Protein AF-A0A2V9WI99-F1 (afdb_monomer_lite)

Radius of gyration: 23.26 Å; chains: 1; bounding box: 60×34×58 Å

Foldseek 3Di:
DQQVQAVVQVVVCVVDVQQEDPLVVVLQVLLVVQFWSHWHDPDPHNDDDIGTDGPPVSVVSNVVSCVVVVHDDDDDDDDPDDDDDPDDDCVVPVDPPPDDDDDDDDDDDDDDDDDD

pLDDT: mean 77.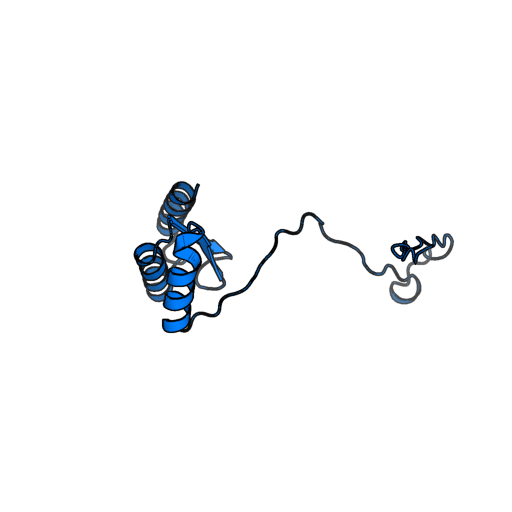27, std 16.56, range [36.66, 96.81]

Secondary structure (DSSP, 8-state):
-HHHHHHHHHHHHHH-TTS--HHHHHHHHHHHHTTEEEEEEESSSSSSEEEEEE-GGGHHHHHHHHHHTTPPP------------S---HHHH--TT--S----------------

Sequence (116 aa):
FGELLDQAWQAKRRVSNKISNAHIDDLYSLAMRNGALGGKITGAGGGGFLLLYCEQQHQAAVRDAMQAAGIREMTFGFDMQGAQVVVNDPFIDSDENAGKVWIFTPVMSAAMRVKS

Structure (mmCIF, N/CA/C/O backbone):
data_AF-A0A2V9WI99-F1
#
_entry.id   AF-A0A2V9WI99-F1
#
loop_
_atom_site.group_PDB
_atom_site.id
_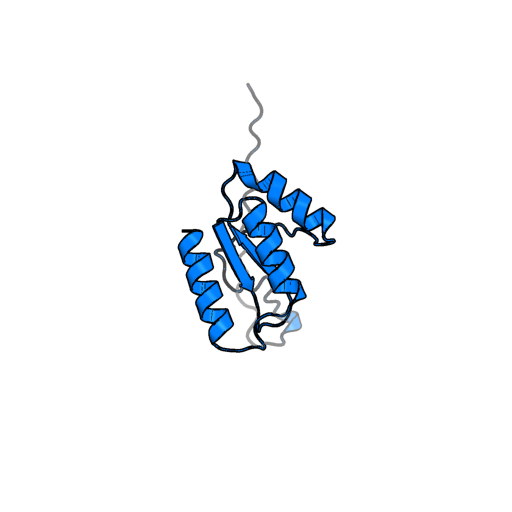atom_site.type_symbol
_atom_site.label_atom_id
_atom_site.label_alt_id
_atom_site.label_comp_id
_atom_site.label_asym_id
_atom_site.label_entity_id
_atom_site.label_seq_id
_atom_site.pdbx_PDB_ins_code
_atom_site.Cartn_x
_atom_site.Cartn_y
_atom_site.Cartn_z
_atom_site.occupancy
_atom_site.B_iso_or_equiv
_atom_site.auth_seq_id
_atom_site.auth_comp_id
_atom_site.auth_asym_id
_atom_site.auth_atom_id
_atom_site.pdbx_PDB_model_num
ATOM 1 N N . PHE A 1 1 ? 1.620 15.041 3.284 1.00 71.81 1 PHE A N 1
ATOM 2 C CA . PHE A 1 1 ? 2.377 14.013 2.527 1.00 71.81 1 PHE A CA 1
ATOM 3 C C . PHE A 1 1 ? 1.476 12.861 2.085 1.00 71.81 1 PHE A C 1
ATOM 5 O O . PHE A 1 1 ? 1.481 12.554 0.902 1.00 71.81 1 PHE A O 1
ATOM 12 N N . GLY A 1 2 ? 0.667 12.275 2.981 1.00 76.75 2 GLY A N 1
ATOM 13 C CA . GLY A 1 2 ? -0.282 11.202 2.634 1.00 76.75 2 GLY A CA 1
ATOM 14 C C . GLY A 1 2 ? -1.224 11.521 1.468 1.00 76.75 2 GLY A C 1
ATOM 15 O O . GLY A 1 2 ? -1.309 10.738 0.533 1.00 76.75 2 GLY A O 1
ATOM 16 N N . GLU A 1 3 ? -1.824 12.710 1.444 1.00 81.25 3 GLU A N 1
ATOM 17 C CA . GLU A 1 3 ? -2.727 13.111 0.350 1.00 81.25 3 GLU A CA 1
ATOM 18 C C . GLU A 1 3 ? -2.034 13.178 -1.020 1.00 81.25 3 GLU A C 1
ATOM 20 O O . GLU A 1 3 ? -2.609 12.803 -2.036 1.00 81.25 3 GLU A O 1
ATOM 25 N N . LEU A 1 4 ? 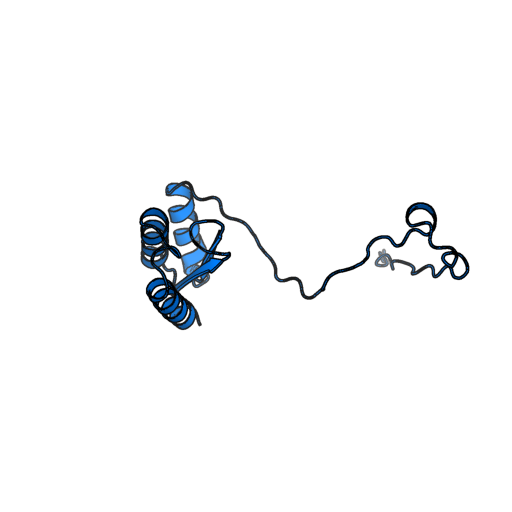-0.766 13.606 -1.065 1.00 85.38 4 LEU A N 1
ATOM 26 C CA . LEU A 1 4 ? 0.021 13.598 -2.304 1.00 85.38 4 LEU A CA 1
ATOM 27 C C . LEU A 1 4 ? 0.313 12.166 -2.768 1.00 85.38 4 LEU A C 1
ATOM 29 O O . LEU A 1 4 ? 0.371 11.905 -3.970 1.00 85.38 4 LEU A O 1
ATOM 33 N N . LEU A 1 5 ? 0.479 11.235 -1.823 1.00 82.12 5 LEU A N 1
ATOM 34 C CA . LEU A 1 5 ? 0.633 9.814 -2.120 1.00 82.12 5 LEU A CA 1
ATOM 35 C C . LEU A 1 5 ? -0.652 9.243 -2.739 1.00 82.12 5 LEU A C 1
ATOM 37 O O . LEU A 1 5 ? -0.558 8.528 -3.735 1.00 82.12 5 LEU A O 1
ATOM 41 N N . ASP A 1 6 ? -1.826 9.612 -2.213 1.00 83.62 6 ASP A N 1
ATOM 42 C CA . ASP A 1 6 ? -3.119 9.250 -2.810 1.00 83.62 6 ASP A CA 1
ATOM 43 C C . ASP A 1 6 ? -3.281 9.843 -4.215 1.00 83.62 6 ASP A C 1
ATOM 45 O O . ASP A 1 6 ? -3.547 9.109 -5.162 1.00 83.62 6 ASP A O 1
ATOM 49 N N . GLN A 1 7 ? -3.025 11.139 -4.405 1.00 84.50 7 GLN A N 1
ATOM 50 C CA . GLN A 1 7 ? -3.130 11.777 -5.725 1.00 84.50 7 GLN A CA 1
ATOM 51 C C . GLN A 1 7 ? -2.233 11.099 -6.770 1.00 84.50 7 GLN A C 1
ATOM 53 O O . GLN A 1 7 ? -2.674 10.809 -7.887 1.00 84.50 7 GLN A O 1
ATOM 58 N N . ALA A 1 8 ? -0.984 10.791 -6.404 1.00 82.62 8 ALA A N 1
ATOM 59 C CA . ALA A 1 8 ? -0.059 10.066 -7.270 1.00 82.62 8 ALA A CA 1
ATOM 60 C C . ALA A 1 8 ? -0.559 8.646 -7.588 1.00 82.62 8 ALA A C 1
ATOM 62 O O . ALA A 1 8 ? -0.389 8.158 -8.710 1.00 82.62 8 ALA A O 1
ATOM 63 N N . TRP A 1 9 ? -1.195 7.984 -6.623 1.00 79.31 9 TRP A N 1
ATOM 64 C CA . TRP A 1 9 ? -1.801 6.673 -6.811 1.00 79.31 9 TRP A CA 1
ATOM 65 C C . TRP A 1 9 ? -3.012 6.715 -7.745 1.00 79.31 9 TRP A C 1
ATOM 67 O O . TRP A 1 9 ? -3.062 5.939 -8.702 1.00 79.31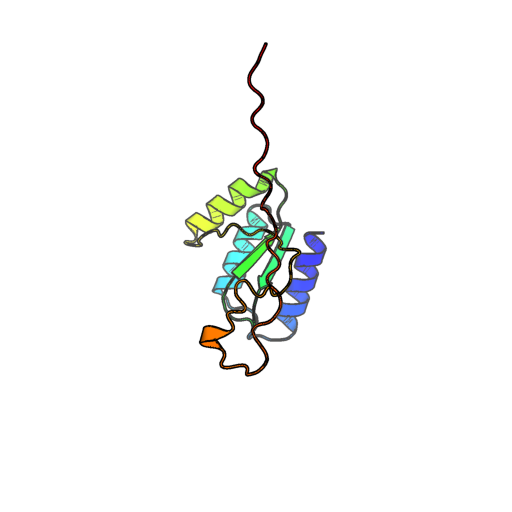 9 TRP A O 1
ATOM 77 N N . GLN A 1 10 ? -3.928 7.668 -7.561 1.00 83.38 10 GLN A N 1
ATOM 78 C CA . GLN A 1 10 ? -5.061 7.868 -8.467 1.00 83.38 10 GLN A CA 1
ATOM 79 C C . GLN A 1 10 ? -4.596 8.181 -9.893 1.00 83.38 10 GLN A C 1
ATOM 81 O O . GLN A 1 10 ? -5.156 7.658 -10.858 1.00 83.38 10 GLN A O 1
ATOM 86 N N . ALA A 1 11 ? -3.536 8.983 -10.043 1.00 81.94 11 ALA A N 1
ATOM 87 C CA . ALA A 1 11 ? -2.930 9.249 -11.342 1.00 81.94 11 ALA A CA 1
ATOM 88 C C . ALA A 1 11 ? -2.369 7.967 -11.977 1.00 81.94 11 ALA A C 1
ATOM 90 O O . ALA A 1 11 ? -2.678 7.679 -13.132 1.00 81.94 11 ALA A O 1
ATOM 91 N N . LYS A 1 12 ? -1.618 7.147 -11.224 1.00 77.00 12 LYS A N 1
ATOM 92 C CA . LYS A 1 12 ? -1.104 5.856 -11.714 1.00 77.00 12 LYS A CA 1
ATOM 93 C C . LYS A 1 12 ? -2.217 4.899 -12.129 1.00 77.00 12 LYS A C 1
ATOM 95 O O . LYS A 1 12 ? -2.094 4.285 -13.183 1.00 77.00 12 LYS A O 1
ATOM 100 N N . ARG A 1 13 ? -3.311 4.802 -11.366 1.00 75.88 13 ARG A N 1
ATOM 101 C CA . ARG A 1 13 ? -4.469 3.959 -11.722 1.00 75.88 13 ARG A CA 1
ATOM 102 C C . ARG A 1 13 ? -5.047 4.317 -13.095 1.00 75.88 13 ARG A C 1
ATOM 104 O O . ARG A 1 13 ? -5.439 3.422 -13.833 1.00 75.88 13 ARG A O 1
ATOM 111 N N . ARG A 1 14 ? -5.041 5.602 -13.473 1.00 77.69 14 ARG A N 1
ATOM 112 C CA . ARG A 1 14 ? -5.535 6.072 -14.784 1.00 77.69 14 ARG A CA 1
ATOM 113 C C . ARG A 1 14 ? -4.629 5.699 -15.962 1.00 77.69 14 ARG A C 1
ATOM 115 O O . ARG A 1 14 ? -5.098 5.715 -17.093 1.00 77.69 14 ARG A O 1
ATOM 122 N N . VAL A 1 15 ? -3.355 5.375 -15.723 1.00 75.44 15 VAL A N 1
ATOM 123 C CA . VAL A 1 15 ? -2.387 5.072 -16.796 1.00 75.44 15 VAL A CA 1
ATOM 124 C C . VAL A 1 15 ? -2.602 3.677 -17.386 1.00 75.44 15 VAL A C 1
ATOM 126 O O . VAL A 1 15 ? -2.357 3.468 -18.571 1.00 75.44 15 VAL A O 1
ATOM 129 N N . SER A 1 16 ? -3.056 2.704 -16.592 1.00 66.38 16 SER A N 1
ATOM 130 C CA . SER A 1 16 ? -3.335 1.357 -17.092 1.00 66.38 16 SER A CA 1
ATOM 131 C C . SER A 1 16 ? -4.266 0.587 -16.165 1.00 66.38 16 SER A C 1
ATOM 133 O O . SER A 1 16 ? -3.993 0.432 -14.975 1.00 66.38 16 SER A O 1
ATOM 135 N N . ASN A 1 17 ? -5.298 -0.023 -16.752 1.00 65.19 17 ASN A N 1
ATOM 136 C CA . ASN A 1 17 ? -6.230 -0.918 -16.058 1.00 65.19 17 ASN A CA 1
ATOM 137 C C . ASN A 1 17 ? -5.563 -2.202 -15.527 1.00 65.19 17 ASN A C 1
ATOM 139 O O . ASN A 1 17 ? -6.213 -2.981 -14.843 1.00 65.19 17 ASN A O 1
ATOM 143 N N . LYS A 1 18 ? -4.282 -2.448 -15.843 1.00 67.88 18 LYS A N 1
ATOM 144 C CA . LYS A 1 18 ? -3.502 -3.576 -15.303 1.00 67.88 18 LYS A CA 1
ATOM 145 C C . LYS A 1 18 ? -2.801 -3.251 -13.979 1.00 67.88 18 LYS A C 1
ATOM 147 O O . LYS A 1 18 ? -2.206 -4.138 -13.377 1.00 67.88 18 LYS A O 1
ATOM 152 N N . ILE A 1 19 ? -2.817 -1.988 -13.543 1.00 67.50 19 ILE A N 1
ATOM 153 C CA . ILE A 1 19 ? -2.082 -1.546 -12.349 1.00 67.50 19 ILE A CA 1
ATOM 154 C C . ILE A 1 19 ? -2.802 -1.969 -11.066 1.00 67.50 19 ILE A C 1
ATOM 156 O O . ILE A 1 19 ? -2.132 -2.378 -10.121 1.00 67.50 19 ILE A O 1
ATOM 160 N N . SER A 1 20 ? -4.137 -1.922 -11.049 1.00 72.75 20 SER A N 1
ATOM 161 C CA . SER A 1 20 ? -4.981 -2.343 -9.923 1.00 72.75 20 SER A CA 1
ATOM 162 C C . SER A 1 20 ? -6.023 -3.371 -10.374 1.00 72.75 20 SER A C 1
ATOM 164 O O . SER A 1 20 ? -6.229 -3.579 -11.568 1.00 72.75 20 SER A O 1
ATOM 166 N N . ASN A 1 21 ? -6.685 -4.009 -9.415 1.00 81.81 21 ASN A N 1
ATOM 167 C CA . ASN A 1 21 ? -7.847 -4.867 -9.626 1.00 81.81 21 ASN A CA 1
ATOM 168 C C . ASN A 1 21 ? -8.887 -4.596 -8.522 1.00 81.81 21 ASN A C 1
ATOM 170 O O . ASN A 1 21 ? -8.586 -3.900 -7.552 1.00 81.81 21 ASN A O 1
ATOM 174 N N . ALA A 1 22 ? -10.097 -5.151 -8.661 1.00 85.44 22 ALA A N 1
ATOM 175 C CA . ALA A 1 22 ? -11.194 -4.913 -7.716 1.00 85.44 22 ALA A CA 1
ATOM 176 C C . ALA A 1 22 ? -10.802 -5.220 -6.261 1.00 85.44 22 ALA A C 1
ATOM 178 O O . ALA A 1 22 ? -11.066 -4.423 -5.370 1.00 85.44 22 ALA A O 1
ATOM 179 N N . HIS A 1 23 ? -10.073 -6.316 -6.037 1.00 86.75 23 HIS A N 1
ATOM 180 C CA . HIS A 1 23 ? -9.618 -6.694 -4.704 1.00 86.75 23 HIS A CA 1
ATOM 181 C C . HIS A 1 23 ? -8.687 -5.640 -4.083 1.00 86.75 23 HIS A C 1
ATOM 183 O O . HIS A 1 23 ? -8.839 -5.284 -2.917 1.00 86.75 23 HIS A O 1
ATOM 189 N N . ILE A 1 24 ? -7.746 -5.096 -4.857 1.00 86.94 24 ILE A N 1
ATOM 1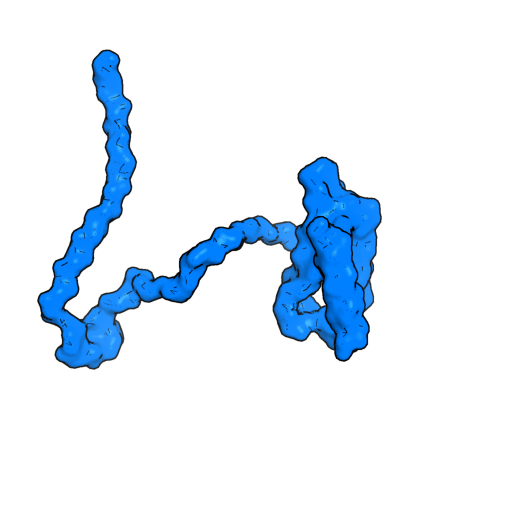90 C CA . ILE A 1 24 ? -6.818 -4.074 -4.357 1.00 86.94 24 ILE A CA 1
ATOM 191 C C . ILE A 1 24 ? -7.529 -2.737 -4.128 1.00 86.94 24 ILE A C 1
ATOM 193 O O . ILE A 1 24 ? -7.230 -2.042 -3.157 1.00 86.94 24 ILE A O 1
ATOM 197 N N . ASP A 1 25 ? -8.491 -2.389 -4.979 1.00 87.62 25 ASP A N 1
ATOM 198 C CA . ASP A 1 25 ? -9.300 -1.183 -4.811 1.00 87.62 25 ASP A CA 1
ATOM 199 C C . ASP A 1 25 ? -10.193 -1.265 -3.554 1.00 87.62 25 ASP A C 1
ATOM 201 O O . ASP A 1 25 ? -10.337 -0.270 -2.833 1.00 87.62 25 ASP A O 1
ATOM 205 N N . ASP A 1 26 ? -10.724 -2.449 -3.235 1.00 91.69 26 ASP A N 1
ATOM 206 C CA . ASP A 1 26 ? -11.501 -2.696 -2.016 1.00 91.69 26 ASP A CA 1
ATOM 207 C C . ASP A 1 26 ? -10.636 -2.579 -0.757 1.00 91.69 26 ASP A C 1
ATOM 209 O O . ASP A 1 26 ? -11.029 -1.919 0.210 1.00 91.69 26 ASP A O 1
ATOM 213 N N . LEU A 1 27 ? -9.430 -3.158 -0.781 1.00 92.44 27 LEU A N 1
ATOM 214 C CA . LEU A 1 27 ? -8.452 -3.027 0.301 1.00 92.44 27 LEU A CA 1
ATOM 215 C C . LEU A 1 27 ? -8.018 -1.574 0.489 1.00 92.44 27 LEU A C 1
ATOM 217 O O . LEU A 1 27 ? -7.980 -1.079 1.613 1.00 92.44 27 LEU A O 1
ATOM 221 N N . TYR A 1 28 ? -7.737 -0.858 -0.599 1.00 92.12 28 TYR A N 1
ATOM 222 C CA . TYR A 1 28 ? -7.392 0.558 -0.527 1.00 92.12 28 TYR A CA 1
ATOM 223 C C . TYR A 1 28 ? -8.521 1.368 0.114 1.00 92.12 28 TYR A C 1
ATOM 225 O O . TYR A 1 28 ? -8.298 2.124 1.057 1.00 92.12 28 TYR A O 1
ATOM 233 N N . SER A 1 29 ? -9.757 1.150 -0.333 1.00 93.31 29 SER A N 1
ATOM 234 C CA . SER A 1 29 ? -10.935 1.810 0.230 1.00 93.31 29 SER A CA 1
ATOM 235 C C . SER A 1 29 ? -11.132 1.470 1.711 1.00 93.31 29 SER A C 1
ATOM 237 O O . SER A 1 29 ? -11.470 2.344 2.510 1.00 93.31 29 SER A O 1
ATOM 239 N N . LEU A 1 30 ? -10.887 0.215 2.105 1.00 95.75 30 LEU A N 1
ATOM 240 C CA . LEU A 1 30 ? -10.906 -0.210 3.503 1.00 95.75 30 LEU A CA 1
ATOM 241 C C . LEU A 1 30 ? -9.853 0.537 4.332 1.00 95.75 30 LEU A C 1
ATOM 243 O O . LEU A 1 30 ? -10.179 0.994 5.426 1.00 95.75 30 LEU A O 1
ATOM 247 N N . ALA A 1 31 ? -8.638 0.715 3.810 1.00 94.88 31 ALA A N 1
ATOM 248 C CA . ALA A 1 31 ? -7.583 1.478 4.476 1.00 94.88 31 ALA A CA 1
ATOM 249 C C . ALA A 1 31 ? -8.009 2.929 4.722 1.00 94.88 31 ALA A C 1
ATOM 251 O O . ALA A 1 31 ? -7.920 3.423 5.847 1.00 94.88 31 ALA A O 1
ATOM 252 N N . MET A 1 32 ? -8.504 3.598 3.675 1.00 94.19 32 MET A N 1
ATOM 253 C CA . MET A 1 32 ? -8.906 5.006 3.736 1.00 94.19 32 MET A CA 1
ATOM 254 C C . MET A 1 32 ? -10.020 5.221 4.767 1.00 94.19 32 MET A C 1
ATOM 256 O O . MET A 1 32 ? -9.944 6.141 5.577 1.00 94.19 32 MET A O 1
ATOM 260 N N . ARG A 1 33 ? -11.012 4.317 4.823 1.00 96.50 33 ARG A N 1
ATOM 261 C CA . ARG A 1 33 ? -12.094 4.366 5.827 1.00 96.50 33 ARG A CA 1
ATOM 262 C C . ARG A 1 33 ? -11.613 4.210 7.273 1.00 96.50 33 ARG A C 1
ATOM 264 O O . ARG A 1 33 ? -12.313 4.652 8.176 1.00 96.50 33 ARG A O 1
ATOM 271 N N . ASN A 1 34 ? -10.451 3.595 7.493 1.00 96.31 34 ASN A N 1
ATOM 272 C CA . ASN A 1 34 ? -9.876 3.371 8.823 1.00 96.31 34 ASN A CA 1
ATOM 273 C C . ASN A 1 34 ? -8.776 4.385 9.191 1.00 96.31 34 ASN A C 1
ATOM 275 O O . ASN A 1 34 ? -8.104 4.214 10.205 1.00 96.31 34 ASN A O 1
ATOM 279 N N . GLY A 1 35 ? -8.603 5.452 8.401 1.00 93.88 35 GLY A N 1
ATOM 280 C CA . GLY A 1 35 ? -7.684 6.551 8.712 1.00 93.88 35 GLY A CA 1
ATOM 281 C C . GLY A 1 35 ? -6.372 6.543 7.926 1.00 93.88 35 GLY A C 1
ATOM 282 O O . GLY A 1 35 ? -5.435 7.256 8.292 1.00 93.88 35 GLY A O 1
ATOM 283 N N . ALA A 1 36 ? -6.277 5.768 6.840 1.00 94.31 36 ALA A N 1
ATOM 284 C CA . ALA A 1 36 ? -5.225 5.992 5.853 1.00 94.31 36 ALA A CA 1
ATOM 285 C C . ALA A 1 36 ? -5.452 7.311 5.103 1.00 94.31 36 ALA A C 1
ATOM 287 O O . ALA A 1 36 ? -6.572 7.651 4.731 1.00 94.31 36 ALA A O 1
ATOM 288 N N . LEU A 1 37 ? -4.363 8.042 4.877 1.00 91.94 37 LEU A N 1
ATOM 289 C CA . LEU A 1 37 ? -4.350 9.291 4.112 1.00 91.94 37 LEU A CA 1
ATOM 290 C C . LEU A 1 37 ? -3.910 9.073 2.661 1.00 91.94 37 LEU A C 1
ATOM 292 O O . LEU A 1 37 ? -4.090 9.951 1.824 1.00 91.94 37 LEU A O 1
ATOM 296 N N . GLY A 1 38 ? -3.300 7.925 2.368 1.00 89.00 38 GLY A N 1
ATOM 297 C CA . GLY A 1 38 ? -2.938 7.530 1.017 1.00 89.00 38 GLY A CA 1
ATOM 298 C C . GLY A 1 38 ? -2.100 6.263 0.991 1.00 89.00 38 GLY A C 1
ATOM 299 O O . GLY A 1 38 ? -1.694 5.735 2.026 1.00 89.00 38 GLY A O 1
ATOM 300 N N . GLY A 1 39 ? -1.803 5.774 -0.204 1.00 87.19 39 GLY A N 1
ATOM 301 C CA . GLY A 1 39 ? -0.990 4.581 -0.383 1.00 87.19 39 GLY A CA 1
ATOM 302 C C . GLY A 1 39 ? -0.665 4.321 -1.841 1.00 87.19 39 GLY A C 1
ATOM 303 O O . GLY A 1 39 ? -1.102 5.055 -2.716 1.00 87.19 39 GLY A O 1
ATOM 304 N N . LYS A 1 40 ? 0.125 3.288 -2.114 1.00 85.94 40 LYS A N 1
ATOM 305 C CA . LYS A 1 40 ? 0.436 2.851 -3.476 1.00 85.94 40 LYS A CA 1
ATOM 306 C C . LYS A 1 40 ? 0.727 1.358 -3.511 1.00 85.94 40 LYS A C 1
ATOM 308 O O . LYS A 1 40 ? 1.311 0.820 -2.573 1.00 85.94 40 LYS A O 1
ATOM 313 N N . ILE A 1 41 ? 0.430 0.710 -4.632 1.00 82.62 41 ILE A N 1
ATOM 314 C CA . ILE A 1 41 ? 1.015 -0.604 -4.920 1.00 82.62 41 ILE A CA 1
ATOM 315 C C . ILE A 1 41 ? 2.502 -0.418 -5.246 1.00 82.62 41 ILE A C 1
ATOM 317 O O . ILE A 1 41 ? 2.877 0.485 -6.007 1.00 82.62 41 ILE A O 1
ATOM 321 N N . THR A 1 42 ? 3.357 -1.265 -4.681 1.00 72.62 42 THR A N 1
ATOM 322 C CA . THR A 1 42 ? 4.777 -1.348 -5.035 1.00 72.62 42 THR A CA 1
ATOM 323 C C . THR A 1 42 ? 5.026 -2.590 -5.898 1.00 72.62 42 THR A C 1
ATOM 325 O O . THR A 1 42 ? 4.605 -3.695 -5.566 1.00 72.62 42 THR A O 1
ATOM 328 N N . GLY A 1 43 ? 5.680 -2.397 -7.050 1.00 70.19 43 GLY A N 1
ATOM 329 C CA . GLY A 1 43 ? 5.934 -3.445 -8.048 1.00 70.19 43 GLY A CA 1
ATOM 330 C C . GLY A 1 43 ? 5.417 -3.088 -9.445 1.00 70.19 43 GLY A C 1
ATOM 331 O O . GLY A 1 43 ? 5.005 -1.954 -9.695 1.00 70.19 43 GLY A O 1
ATOM 332 N N . ALA A 1 44 ? 5.446 -4.062 -10.360 1.00 64.19 44 ALA A N 1
ATOM 333 C CA . ALA A 1 44 ? 5.033 -3.898 -11.760 1.00 64.19 44 ALA A CA 1
ATOM 334 C C . ALA A 1 44 ? 3.512 -3.681 -11.955 1.00 64.19 44 ALA A C 1
ATOM 336 O O . ALA A 1 44 ? 3.089 -3.298 -13.045 1.00 64.19 44 ALA A O 1
ATOM 337 N N . GLY A 1 45 ? 2.701 -3.873 -10.905 1.00 60.00 45 GLY A N 1
ATOM 338 C CA . GLY A 1 45 ? 1.234 -3.781 -10.929 1.00 60.00 45 GLY A CA 1
ATOM 339 C C . GLY A 1 45 ? 0.548 -5.152 -10.855 1.00 60.00 45 GLY A C 1
ATOM 340 O O . GLY A 1 45 ? 1.171 -6.176 -11.123 1.00 60.00 45 GLY A O 1
ATOM 341 N N . GLY A 1 46 ? -0.727 -5.175 -10.449 1.00 58.12 46 GLY A N 1
ATOM 342 C CA . GLY A 1 46 ? -1.566 -6.387 -10.416 1.00 58.12 46 GLY A CA 1
ATOM 343 C C . GLY A 1 46 ? -1.458 -7.272 -9.162 1.00 58.12 46 GLY A C 1
ATOM 344 O O . GLY A 1 46 ? -2.228 -8.221 -9.033 1.00 58.12 46 GLY A O 1
ATOM 345 N N . GLY A 1 47 ? -0.554 -6.960 -8.229 1.00 68.25 47 GLY A N 1
ATOM 346 C CA . GLY A 1 47 ? -0.351 -7.688 -6.971 1.00 68.25 47 GLY A CA 1
ATOM 347 C C . GLY A 1 47 ? 0.901 -7.211 -6.227 1.00 68.25 47 GLY A C 1
ATOM 348 O O . GLY A 1 47 ? 1.447 -6.155 -6.545 1.00 68.25 47 GLY A O 1
ATOM 349 N N . GLY A 1 48 ? 1.369 -7.996 -5.253 1.00 81.75 48 GLY A N 1
ATOM 350 C CA . GLY A 1 48 ? 2.569 -7.691 -4.468 1.00 81.75 48 GLY A CA 1
ATOM 351 C C . GLY A 1 48 ? 2.239 -6.983 -3.158 1.00 81.75 48 GLY A C 1
ATOM 352 O O . GLY A 1 48 ? 1.457 -7.496 -2.361 1.00 81.75 48 GLY A O 1
ATOM 353 N N . PHE A 1 49 ? 2.844 -5.818 -2.930 1.00 86.50 49 PHE A N 1
ATOM 354 C CA . PHE A 1 49 ? 2.704 -5.085 -1.674 1.00 86.50 49 PHE A CA 1
ATOM 355 C C . PHE A 1 49 ? 1.865 -3.820 -1.852 1.00 86.50 49 PHE A C 1
ATOM 357 O O . PHE A 1 49 ? 2.065 -3.041 -2.787 1.00 86.50 49 PHE A O 1
ATOM 364 N N . LEU A 1 50 ? 0.950 -3.596 -0.909 1.00 89.25 50 LEU A N 1
ATOM 365 C CA . LEU A 1 50 ? 0.212 -2.348 -0.765 1.00 89.25 50 LEU A CA 1
ATOM 366 C C . LEU A 1 50 ? 0.863 -1.521 0.346 1.00 89.25 50 LEU A C 1
ATOM 368 O O . LEU A 1 50 ? 0.772 -1.862 1.522 1.00 89.25 50 LEU A O 1
ATOM 372 N N . LEU A 1 51 ? 1.532 -0.435 -0.032 1.00 90.25 51 LEU A N 1
ATOM 373 C CA . LEU A 1 51 ? 2.095 0.521 0.912 1.00 90.25 51 LEU A CA 1
ATOM 374 C C . LEU A 1 51 ? 1.012 1.522 1.306 1.00 90.25 51 LEU A C 1
ATOM 376 O O . LEU A 1 51 ? 0.477 2.205 0.437 1.00 90.25 51 LEU A O 1
ATOM 380 N N . LEU A 1 52 ? 0.732 1.647 2.597 1.00 92.06 52 LEU A N 1
ATOM 381 C CA . LEU A 1 52 ? -0.242 2.591 3.141 1.00 92.06 52 LEU A CA 1
ATOM 382 C C . LEU A 1 52 ? 0.457 3.594 4.057 1.00 92.06 52 LEU A C 1
ATOM 384 O O . LEU A 1 52 ? 1.418 3.261 4.749 1.00 92.06 52 LEU A O 1
ATOM 388 N N . TYR A 1 53 ? -0.049 4.820 4.075 1.00 92.56 53 TYR A N 1
ATOM 389 C CA . TYR A 1 53 ? 0.365 5.874 4.986 1.00 92.56 53 TYR A CA 1
ATOM 390 C C . TYR A 1 53 ? -0.840 6.345 5.803 1.00 92.56 53 TYR A C 1
ATOM 392 O O . TYR A 1 53 ? -1.877 6.713 5.251 1.00 92.56 53 TYR A O 1
ATOM 400 N N . CYS A 1 54 ? -0.687 6.353 7.123 1.00 93.56 54 CYS A N 1
ATOM 401 C CA . CYS A 1 54 ? -1.662 6.856 8.087 1.00 93.56 54 CYS A CA 1
ATOM 402 C C . CYS A 1 54 ? -0.929 7.543 9.247 1.00 93.56 54 CYS A C 1
ATOM 404 O O . CYS A 1 54 ? 0.248 7.265 9.500 1.00 93.56 54 CYS A O 1
ATOM 406 N N . GLU A 1 55 ? -1.617 8.444 9.946 1.00 93.62 55 GLU A N 1
ATOM 407 C CA . GLU A 1 55 ? -1.090 9.034 11.180 1.00 93.62 55 GLU A CA 1
ATOM 408 C C . GLU A 1 55 ? -1.015 7.986 12.293 1.00 93.62 55 GLU A C 1
ATOM 410 O O . GLU A 1 55 ? -1.751 6.997 12.293 1.00 93.62 55 GLU A O 1
ATOM 415 N N . GLN A 1 56 ? -0.130 8.204 13.267 1.00 93.69 56 GLN A N 1
ATOM 416 C CA . GLN A 1 56 ? 0.183 7.205 14.290 1.00 93.69 56 GLN A CA 1
ATOM 417 C C . GLN A 1 56 ? -1.051 6.745 15.080 1.00 93.69 56 GLN A C 1
ATOM 419 O O . GLN A 1 56 ? -1.181 5.555 15.357 1.00 93.69 56 GLN A O 1
ATOM 424 N N . GLN A 1 57 ? -1.997 7.649 15.361 1.00 96.25 57 GLN A N 1
ATOM 425 C CA . GLN A 1 57 ? -3.243 7.307 16.058 1.00 96.25 57 GLN A CA 1
ATOM 426 C C . GLN A 1 57 ? -4.165 6.353 15.274 1.00 96.25 57 GLN A C 1
ATOM 428 O O . GLN A 1 57 ? -5.011 5.696 15.874 1.00 96.25 57 GLN A O 1
ATOM 433 N N . HIS A 1 58 ? -4.005 6.249 13.950 1.00 95.69 58 HIS A N 1
ATOM 434 C CA . HIS A 1 58 ? -4.843 5.417 13.081 1.00 95.69 58 HIS A CA 1
ATOM 435 C C . HIS A 1 58 ? -4.183 4.083 12.707 1.00 95.69 58 HIS A C 1
ATOM 437 O O . HIS A 1 58 ? -4.856 3.194 12.191 1.00 95.69 58 HIS A O 1
ATOM 443 N N . GLN A 1 59 ? -2.892 3.893 13.007 1.00 94.38 59 GLN A N 1
ATOM 444 C CA . GLN A 1 59 ? -2.152 2.684 12.624 1.00 94.38 59 GLN A CA 1
ATOM 445 C C . GLN A 1 59 ? -2.773 1.395 13.170 1.00 94.38 59 GLN A C 1
ATOM 447 O O . GLN A 1 59 ? -2.814 0.398 12.455 1.00 94.38 59 GLN A O 1
ATOM 452 N N . ALA A 1 60 ? -3.266 1.405 14.413 1.00 95.94 60 ALA A N 1
ATOM 453 C CA . ALA A 1 60 ? -3.923 0.240 15.007 1.00 95.94 60 ALA A CA 1
ATOM 454 C C . ALA A 1 60 ? -5.215 -0.121 14.255 1.00 95.94 60 ALA A C 1
ATOM 456 O O . ALA A 1 60 ? -5.357 -1.247 13.793 1.00 95.94 60 ALA A O 1
ATOM 457 N N . ALA A 1 61 ? -6.091 0.861 14.024 1.00 96.81 61 ALA A N 1
ATOM 458 C CA . ALA A 1 61 ? -7.350 0.654 13.308 1.00 96.81 61 ALA A CA 1
ATOM 459 C C . ALA A 1 61 ? -7.131 0.149 11.871 1.00 96.81 61 ALA A C 1
ATOM 461 O O . ALA A 1 61 ? -7.805 -0.778 11.422 1.00 96.81 61 ALA A O 1
ATOM 462 N N . VAL A 1 62 ? -6.159 0.722 11.152 1.00 96.06 62 VAL A N 1
ATOM 463 C CA . VAL A 1 62 ? -5.810 0.270 9.797 1.00 96.06 62 VAL A CA 1
ATOM 464 C C . VAL A 1 62 ? -5.263 -1.159 9.824 1.00 96.06 62 VAL A C 1
ATOM 466 O O . VAL A 1 62 ? -5.673 -1.972 8.997 1.00 96.06 62 VAL A O 1
ATOM 469 N N . ARG A 1 63 ? -4.374 -1.491 10.769 1.00 95.25 63 ARG A N 1
ATOM 470 C CA . ARG A 1 63 ? -3.808 -2.841 10.912 1.00 95.25 63 ARG A CA 1
ATOM 471 C C . ARG A 1 63 ? -4.893 -3.882 11.174 1.00 95.25 63 ARG A C 1
ATOM 473 O O . ARG A 1 63 ? -4.942 -4.883 10.462 1.00 95.25 63 ARG A O 1
ATOM 480 N N . ASP A 1 64 ? -5.779 -3.617 12.127 1.00 96.38 64 ASP A N 1
ATOM 481 C CA . ASP A 1 64 ? -6.851 -4.540 12.505 1.00 96.38 64 ASP A CA 1
ATOM 482 C C . ASP A 1 64 ? -7.812 -4.780 11.333 1.00 96.38 64 ASP A C 1
ATOM 484 O O . ASP A 1 64 ? -8.164 -5.922 11.030 1.00 96.38 64 ASP A O 1
ATOM 488 N N . ALA A 1 65 ? -8.177 -3.719 10.604 1.00 96.44 65 ALA A N 1
ATOM 489 C CA . ALA A 1 65 ? -9.018 -3.824 9.415 1.00 96.44 65 ALA A CA 1
ATOM 490 C C . ALA A 1 65 ? -8.358 -4.658 8.301 1.00 96.44 65 ALA A C 1
ATOM 492 O O . ALA A 1 65 ? -9.017 -5.496 7.683 1.00 96.44 65 ALA A O 1
ATOM 493 N N . MET A 1 66 ? -7.058 -4.464 8.055 1.00 95.06 66 MET A N 1
ATOM 494 C CA . MET A 1 66 ? -6.308 -5.246 7.063 1.00 95.06 66 MET A CA 1
ATOM 495 C C . MET A 1 66 ? -6.205 -6.717 7.459 1.00 95.06 66 MET A C 1
ATOM 497 O O . MET A 1 66 ? -6.403 -7.597 6.620 1.00 95.06 66 MET A O 1
ATOM 501 N N . GLN A 1 67 ? -5.951 -6.991 8.737 1.00 95.38 67 GLN A N 1
ATOM 502 C CA . GLN A 1 67 ? -5.864 -8.352 9.250 1.00 95.38 67 GLN A CA 1
ATOM 503 C C . GLN A 1 67 ? -7.214 -9.075 9.155 1.00 95.38 67 GLN A C 1
ATOM 505 O O . GLN A 1 67 ? -7.259 -10.230 8.730 1.00 95.38 67 GLN A O 1
ATOM 510 N N . ALA A 1 68 ? -8.318 -8.387 9.462 1.00 95.75 68 ALA A N 1
ATOM 511 C CA . ALA A 1 68 ? -9.672 -8.913 9.288 1.00 95.75 68 ALA A CA 1
ATOM 512 C C . ALA A 1 68 ? -10.012 -9.210 7.814 1.00 95.75 68 ALA A C 1
ATOM 514 O O . ALA A 1 68 ? -10.766 -10.139 7.531 1.00 95.75 68 ALA A O 1
ATOM 515 N N . ALA A 1 69 ? -9.420 -8.468 6.872 1.00 93.44 69 ALA A N 1
ATOM 516 C CA . ALA A 1 69 ? -9.518 -8.728 5.435 1.00 93.44 69 ALA A CA 1
ATOM 517 C C . ALA A 1 69 ? -8.563 -9.835 4.935 1.00 93.44 69 ALA A C 1
ATOM 519 O O . ALA A 1 69 ? -8.490 -10.084 3.732 1.00 93.44 69 ALA A O 1
ATOM 520 N N . GLY A 1 70 ? -7.828 -10.503 5.834 1.00 93.19 70 GLY A N 1
ATOM 521 C CA . GLY A 1 70 ? -6.902 -11.589 5.503 1.00 93.19 70 GLY A CA 1
ATOM 522 C C . GLY A 1 70 ? -5.535 -11.126 4.994 1.00 93.19 70 GLY A C 1
ATOM 523 O O . GLY A 1 70 ? -4.774 -11.936 4.464 1.00 93.19 70 GLY A O 1
ATOM 524 N N . ILE A 1 71 ? -5.202 -9.841 5.144 1.00 92.75 71 ILE A N 1
ATOM 525 C CA . ILE A 1 71 ? -3.922 -9.280 4.707 1.00 92.75 71 ILE A CA 1
ATOM 526 C C . ILE A 1 71 ? -2.891 -9.378 5.827 1.00 92.75 71 ILE A C 1
ATOM 528 O O . ILE A 1 71 ? -3.148 -9.043 6.982 1.00 92.75 71 ILE A O 1
ATOM 532 N N . ARG A 1 72 ? -1.686 -9.821 5.466 1.00 89.75 72 ARG A N 1
ATOM 533 C CA . ARG A 1 72 ? -0.550 -9.914 6.382 1.00 89.75 72 ARG A CA 1
ATOM 534 C C . ARG A 1 72 ? 0.260 -8.622 6.354 1.00 89.75 72 ARG A C 1
ATOM 536 O O . ARG A 1 72 ? 0.748 -8.219 5.301 1.00 89.75 72 ARG A O 1
ATOM 543 N N . GLU A 1 73 ? 0.455 -8.016 7.520 1.00 91.25 73 GLU A N 1
ATOM 544 C CA . GLU A 1 73 ? 1.387 -6.899 7.678 1.00 91.25 73 GLU A CA 1
ATOM 545 C C . GLU A 1 73 ? 2.839 -7.373 7.511 1.00 91.25 73 GLU A C 1
ATOM 547 O O . GLU A 1 73 ? 3.225 -8.455 7.967 1.00 91.25 73 GLU A O 1
ATOM 552 N N . MET A 1 74 ? 3.652 -6.535 6.870 1.00 89.56 74 MET A N 1
ATOM 553 C CA . MET A 1 74 ? 5.096 -6.702 6.787 1.00 89.56 74 MET A CA 1
ATOM 554 C C . MET A 1 74 ? 5.776 -5.441 7.310 1.00 89.56 74 MET A C 1
ATOM 556 O O . MET A 1 74 ? 5.583 -4.352 6.770 1.00 89.56 74 MET A O 1
ATOM 560 N N . THR A 1 75 ? 6.606 -5.603 8.337 1.00 86.00 75 THR A N 1
ATOM 561 C CA . THR A 1 75 ? 7.481 -4.534 8.817 1.00 86.00 75 THR A CA 1
ATOM 562 C C . THR A 1 75 ? 8.601 -4.313 7.808 1.00 86.00 75 THR A C 1
ATOM 564 O O . THR A 1 75 ? 9.248 -5.268 7.380 1.00 86.00 75 THR A O 1
ATOM 567 N N . PHE A 1 76 ? 8.854 -3.059 7.444 1.00 84.06 76 PHE A N 1
ATOM 568 C CA . PHE A 1 76 ? 9.971 -2.681 6.587 1.00 84.06 76 PHE A CA 1
ATOM 569 C C . PHE A 1 76 ? 10.727 -1.500 7.199 1.00 84.06 76 PHE A C 1
ATOM 571 O O . PHE A 1 76 ? 10.155 -0.682 7.920 1.00 84.06 76 PHE A O 1
ATOM 578 N N . GLY A 1 77 ? 12.020 -1.423 6.902 1.00 82.38 77 GLY A N 1
ATOM 579 C CA . GLY A 1 77 ? 12.878 -0.288 7.216 1.00 82.38 77 GLY A CA 1
ATOM 580 C C . GLY A 1 77 ? 13.557 0.197 5.943 1.00 82.38 77 GLY A C 1
ATOM 581 O O . GLY A 1 77 ? 13.726 -0.572 4.996 1.00 82.38 77 GLY A O 1
ATOM 582 N N . PHE A 1 78 ? 13.919 1.475 5.905 1.00 83.88 78 PHE A N 1
ATOM 583 C CA . PHE A 1 78 ? 14.753 1.984 4.825 1.00 83.88 78 PHE A CA 1
ATOM 584 C C . PHE A 1 78 ? 16.193 1.549 5.059 1.00 83.88 78 PHE A C 1
ATOM 586 O O . PHE A 1 78 ? 16.740 1.785 6.136 1.00 83.88 78 PHE A O 1
ATOM 593 N N . ASP A 1 79 ? 16.788 0.940 4.041 1.00 83.56 79 ASP A N 1
ATOM 594 C CA . ASP A 1 79 ? 18.226 0.742 3.981 1.00 83.56 79 ASP A CA 1
ATOM 595 C C . ASP A 1 79 ? 18.848 1.875 3.160 1.00 83.56 79 ASP A C 1
ATOM 597 O O . ASP A 1 79 ? 18.333 2.263 2.109 1.00 83.56 79 ASP A O 1
ATOM 601 N N . MET A 1 80 ? 19.936 2.431 3.681 1.00 85.75 80 MET A N 1
ATOM 602 C CA . MET A 1 80 ? 20.720 3.478 3.026 1.00 85.75 80 MET A CA 1
ATOM 603 C C . MET A 1 80 ? 21.981 2.903 2.370 1.00 85.75 80 MET A C 1
ATOM 605 O O . MET A 1 80 ? 22.740 3.642 1.742 1.00 85.75 80 MET A O 1
ATOM 609 N N . GLN A 1 81 ? 22.227 1.602 2.529 1.00 84.62 81 GLN A N 1
ATOM 610 C CA . GLN A 1 81 ? 23.332 0.891 1.911 1.00 84.62 81 GLN A CA 1
ATOM 611 C C . GLN A 1 81 ? 22.897 0.330 0.551 1.00 84.62 81 GLN A C 1
ATOM 613 O O . GLN A 1 81 ? 21.787 -0.165 0.372 1.00 84.62 81 GLN A O 1
ATOM 618 N N . GLY A 1 82 ? 23.774 0.473 -0.444 1.00 83.62 82 GLY A N 1
ATOM 619 C CA . GLY A 1 82 ? 23.593 -0.149 -1.755 1.00 83.62 82 GLY A CA 1
ATOM 620 C C . GLY A 1 82 ? 24.006 -1.621 -1.741 1.00 83.62 82 GLY A C 1
ATOM 621 O O . GLY A 1 82 ? 24.188 -2.226 -0.688 1.00 83.62 82 GLY A O 1
ATOM 622 N N . ALA A 1 83 ? 24.217 -2.197 -2.924 1.00 84.94 83 ALA A N 1
ATOM 623 C CA . ALA A 1 83 ? 24.766 -3.544 -3.029 1.00 84.94 83 ALA A CA 1
ATOM 624 C C . ALA A 1 83 ? 26.138 -3.631 -2.335 1.00 84.94 83 ALA A C 1
ATOM 626 O O . ALA A 1 83 ? 27.019 -2.807 -2.585 1.00 84.94 83 ALA A O 1
ATOM 627 N N . GLN A 1 84 ? 26.313 -4.638 -1.479 1.00 80.06 84 GLN A N 1
ATOM 628 C CA . GLN A 1 84 ? 27.568 -4.912 -0.785 1.00 80.06 84 GLN A CA 1
ATOM 629 C C . GLN A 1 84 ? 28.060 -6.316 -1.113 1.00 80.06 84 GLN A C 1
ATOM 631 O O . GLN A 1 84 ? 27.297 -7.282 -1.081 1.00 80.06 84 GLN A O 1
ATOM 636 N N . VAL A 1 85 ? 29.356 -6.424 -1.396 1.00 81.62 85 VAL A N 1
ATOM 637 C CA . VAL A 1 85 ? 30.041 -7.710 -1.513 1.00 81.62 85 VAL A CA 1
ATOM 638 C C . VAL A 1 85 ? 30.412 -8.153 -0.102 1.00 81.62 85 VAL A C 1
ATOM 640 O O . VAL A 1 85 ? 31.311 -7.587 0.513 1.00 81.62 85 VAL A O 1
ATOM 643 N N . VAL A 1 86 ? 29.675 -9.128 0.430 1.00 79.00 86 VAL A N 1
ATOM 644 C CA . VAL A 1 86 ? 29.893 -9.660 1.788 1.00 79.00 86 VAL A CA 1
ATOM 645 C C . VAL A 1 86 ? 31.109 -10.591 1.826 1.00 79.00 86 VAL A C 1
ATOM 647 O O . VAL A 1 86 ? 31.796 -10.672 2.840 1.00 79.00 86 VAL A O 1
ATOM 650 N N . VAL A 1 87 ? 31.401 -11.261 0.709 1.00 74.75 87 VAL A N 1
ATOM 651 C CA . VAL A 1 87 ? 32.569 -12.124 0.531 1.00 74.75 87 VAL A CA 1
ATOM 652 C C . VAL A 1 87 ? 33.085 -11.938 -0.890 1.00 74.75 87 VAL A C 1
ATOM 654 O O . VAL A 1 87 ? 32.333 -12.098 -1.845 1.00 74.75 87 VAL A O 1
ATOM 657 N N . ASN A 1 88 ? 34.361 -11.589 -1.004 1.00 63.06 88 ASN A N 1
ATOM 658 C CA . ASN A 1 88 ? 35.136 -11.681 -2.233 1.00 63.06 88 ASN A CA 1
ATOM 659 C C . ASN A 1 88 ? 36.227 -12.713 -1.937 1.00 63.06 88 ASN A C 1
ATOM 661 O O . ASN A 1 88 ? 37.246 -12.354 -1.344 1.00 63.06 88 ASN A O 1
ATOM 665 N N . ASP A 1 89 ? 35.930 -13.995 -2.178 1.00 67.38 89 ASP A N 1
ATOM 666 C CA . ASP A 1 89 ? 36.855 -15.090 -1.886 1.00 67.38 89 ASP A CA 1
ATOM 667 C C . ASP A 1 89 ? 37.634 -15.460 -3.160 1.00 67.38 89 ASP A C 1
ATOM 669 O O . ASP A 1 89 ? 37.060 -16.049 -4.082 1.00 67.38 89 ASP A O 1
ATOM 673 N N . PRO A 1 90 ? 38.949 -15.179 -3.196 1.00 59.38 90 PRO A N 1
ATOM 674 C CA . PRO A 1 90 ? 39.836 -15.585 -4.280 1.00 59.38 90 PRO A CA 1
ATOM 675 C C . PRO A 1 90 ? 39.758 -17.062 -4.677 1.00 59.38 90 PRO A C 1
ATOM 677 O O . PRO A 1 90 ? 40.044 -17.413 -5.820 1.00 59.38 90 PRO A O 1
ATOM 680 N N . PHE A 1 91 ? 39.434 -17.942 -3.727 1.00 56.00 91 PHE A N 1
ATOM 681 C CA . PHE A 1 91 ? 39.436 -19.387 -3.927 1.00 56.00 91 PHE A CA 1
ATOM 682 C C . PHE A 1 91 ? 38.195 -19.889 -4.668 1.00 56.00 91 PHE A C 1
ATOM 684 O O . PHE A 1 91 ? 38.254 -20.972 -5.251 1.00 56.00 91 PHE A O 1
ATOM 691 N N . ILE A 1 92 ? 37.090 -19.135 -4.661 1.00 58.22 92 ILE A N 1
ATOM 692 C CA . ILE A 1 92 ? 35.851 -19.508 -5.362 1.00 58.22 92 ILE A CA 1
ATOM 693 C C . ILE A 1 92 ? 35.802 -18.882 -6.762 1.00 58.22 92 ILE A C 1
ATOM 695 O O . ILE A 1 92 ? 35.343 -19.543 -7.692 1.00 58.22 92 ILE A O 1
ATOM 699 N N . ASP A 1 93 ? 36.330 -17.665 -6.937 1.00 58.91 93 ASP A N 1
ATOM 700 C CA . ASP A 1 93 ? 36.196 -16.918 -8.197 1.00 58.91 93 ASP A CA 1
ATOM 701 C C . ASP A 1 93 ? 37.286 -17.2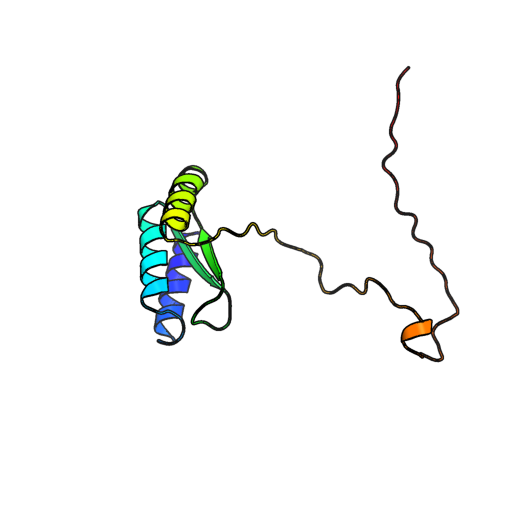10 -9.248 1.00 58.91 93 ASP A C 1
ATOM 703 O O . ASP A 1 93 ? 37.182 -16.757 -10.385 1.00 58.91 93 ASP A O 1
ATOM 707 N N . SER A 1 94 ? 38.298 -18.035 -8.948 1.00 55.34 94 SER A N 1
ATOM 708 C CA . SER A 1 94 ? 39.385 -18.391 -9.889 1.00 55.34 94 SER A CA 1
ATOM 709 C C . SER A 1 94 ? 40.054 -17.185 -10.576 1.00 55.34 94 SER A C 1
ATOM 711 O O . SER A 1 94 ? 40.595 -17.302 -11.674 1.00 55.34 94 SER A O 1
ATOM 713 N N . ASP A 1 95 ? 40.043 -16.022 -9.924 1.00 57.12 95 ASP A N 1
ATOM 714 C CA . ASP A 1 95 ? 40.722 -14.824 -10.405 1.00 57.12 95 ASP A CA 1
ATOM 715 C C . ASP A 1 95 ? 42.230 -14.963 -10.150 1.00 57.12 95 ASP A C 1
ATOM 717 O O . ASP A 1 95 ? 42.696 -14.943 -9.010 1.00 57.12 95 ASP A O 1
ATOM 721 N N . GLU A 1 96 ? 43.028 -15.046 -11.219 1.00 57.62 96 GLU A N 1
ATOM 722 C CA . GLU A 1 96 ? 44.492 -15.230 -11.163 1.00 57.62 96 GLU A CA 1
ATOM 723 C C . GLU A 1 96 ? 45.248 -14.118 -10.392 1.00 57.62 96 GLU A C 1
ATOM 725 O O . GLU A 1 96 ? 46.432 -14.260 -10.085 1.00 57.62 96 GLU A O 1
ATOM 730 N N . ASN A 1 97 ? 44.577 -13.012 -10.044 1.00 57.31 97 ASN A N 1
ATOM 731 C CA . ASN A 1 97 ? 45.145 -11.875 -9.309 1.00 57.31 97 ASN A CA 1
ATOM 732 C C . ASN A 1 97 ? 44.713 -11.781 -7.837 1.00 57.31 97 ASN A C 1
ATOM 734 O O . ASN A 1 97 ? 45.159 -10.882 -7.113 1.00 57.31 97 ASN A O 1
ATOM 738 N N . ALA A 1 98 ? 43.857 -12.682 -7.368 1.00 51.28 98 ALA A N 1
ATOM 739 C CA . ALA A 1 98 ? 43.283 -12.603 -6.040 1.00 51.28 98 ALA A CA 1
ATOM 740 C C . ALA A 1 98 ? 44.218 -13.294 -5.024 1.00 51.28 98 ALA A C 1
ATOM 742 O O . ALA A 1 98 ? 44.189 -14.500 -4.816 1.00 51.28 98 ALA A O 1
ATOM 743 N N . GLY A 1 99 ? 45.133 -12.536 -4.409 1.00 54.19 99 GLY A N 1
ATOM 744 C CA . GLY A 1 99 ? 46.019 -13.143 -3.406 1.00 54.19 99 GLY A CA 1
ATOM 745 C C . GLY A 1 99 ? 47.189 -12.327 -2.875 1.00 54.19 99 GLY A C 1
ATOM 746 O O . GLY A 1 99 ? 48.224 -12.923 -2.582 1.00 54.19 99 GLY A O 1
ATOM 747 N N . LYS A 1 100 ? 47.103 -10.993 -2.752 1.00 55.91 100 LYS A N 1
ATOM 748 C CA . LYS A 1 100 ? 48.251 -10.220 -2.220 1.00 55.91 100 LYS A CA 1
ATOM 749 C C . LYS A 1 100 ? 47.987 -9.250 -1.076 1.00 55.91 100 LYS A C 1
ATOM 751 O O . LYS A 1 100 ? 48.962 -8.762 -0.514 1.00 55.91 100 LYS A O 1
ATOM 756 N N . VAL A 1 101 ? 46.745 -8.991 -0.664 1.00 53.22 101 VAL A N 1
ATOM 757 C CA . VAL A 1 101 ? 46.511 -8.071 0.461 1.00 53.22 101 VAL A CA 1
ATOM 758 C C . VAL A 1 101 ? 45.384 -8.567 1.356 1.00 53.22 101 VAL A C 1
ATOM 760 O O . VAL A 1 101 ? 44.224 -8.587 0.962 1.00 53.22 101 VAL A O 1
ATOM 763 N N . TRP A 1 102 ? 45.747 -8.927 2.585 1.00 55.62 102 TRP A N 1
ATOM 764 C CA . TRP A 1 102 ? 44.815 -9.187 3.676 1.00 55.62 102 TRP A CA 1
ATOM 765 C C . TRP A 1 102 ? 44.651 -7.899 4.483 1.00 55.62 102 TRP A C 1
ATOM 767 O O . TRP A 1 102 ? 45.615 -7.425 5.083 1.00 55.62 102 TRP A O 1
ATOM 777 N N . ILE A 1 103 ? 43.446 -7.326 4.507 1.00 58.00 103 ILE A N 1
ATOM 778 C CA . ILE A 1 103 ? 43.110 -6.225 5.419 1.00 58.00 103 ILE A CA 1
ATOM 779 C C . ILE A 1 103 ? 42.131 -6.773 6.452 1.00 58.00 103 ILE A C 1
ATOM 781 O O . ILE A 1 103 ? 40.964 -7.006 6.156 1.00 58.00 103 ILE A O 1
ATOM 785 N N . PHE A 1 104 ? 42.612 -6.980 7.676 1.00 59.06 104 PHE A N 1
ATOM 786 C CA . PHE A 1 104 ? 41.751 -7.299 8.808 1.00 59.06 104 PHE A CA 1
ATOM 787 C C . PHE A 1 104 ? 41.136 -6.005 9.336 1.00 59.06 104 PHE A C 1
ATOM 789 O O . PHE A 1 104 ? 41.832 -5.174 9.917 1.00 59.06 104 PHE A O 1
ATOM 796 N N . THR A 1 105 ? 39.831 -5.825 9.144 1.00 59.06 105 THR A N 1
ATOM 797 C CA . THR A 1 105 ? 39.081 -4.762 9.819 1.00 59.06 105 THR A CA 1
ATOM 798 C C . THR A 1 105 ? 38.556 -5.312 11.147 1.00 59.06 105 THR A C 1
ATOM 800 O O . THR A 1 105 ? 37.683 -6.180 11.135 1.00 59.06 105 THR A O 1
ATOM 803 N N . PRO A 1 106 ? 39.073 -4.867 12.306 1.00 54.78 106 PRO A N 1
ATOM 804 C CA . PRO A 1 106 ? 38.551 -5.318 13.584 1.00 54.78 106 PRO A CA 1
ATOM 805 C C . PRO A 1 106 ? 37.141 -4.757 13.774 1.00 54.78 106 PRO A C 1
ATOM 807 O O . PRO A 1 106 ? 36.928 -3.544 13.738 1.00 54.78 106 PRO A O 1
ATOM 810 N N . VAL A 1 107 ? 36.173 -5.639 14.013 1.00 60.16 107 VAL A N 1
ATOM 811 C CA . VAL A 1 107 ? 34.847 -5.226 14.473 1.00 60.16 107 VAL A CA 1
ATOM 812 C C . VAL A 1 107 ? 35.004 -4.823 15.937 1.00 60.16 107 VAL A C 1
ATOM 814 O O . VAL A 1 107 ? 35.241 -5.668 16.800 1.00 60.16 107 VAL A O 1
ATOM 817 N N . MET A 1 108 ? 34.954 -3.521 16.222 1.00 44.56 108 MET A N 1
ATOM 818 C CA . MET A 1 108 ? 35.002 -3.027 17.598 1.00 44.56 108 MET A CA 1
ATOM 819 C C . MET A 1 108 ? 33.811 -3.583 18.387 1.00 44.56 108 MET A C 1
ATOM 821 O O . MET A 1 108 ? 32.663 -3.227 18.134 1.00 44.56 108 MET A O 1
ATOM 825 N N . SER A 1 109 ? 34.098 -4.446 19.362 1.00 49.69 109 SER A N 1
ATOM 826 C CA . SER A 1 109 ? 33.155 -4.820 20.414 1.00 49.69 109 SER A CA 1
ATOM 827 C C . SER A 1 109 ? 33.018 -3.648 21.386 1.00 49.69 109 SER A C 1
ATOM 829 O O . SER A 1 109 ? 34.020 -3.138 21.893 1.00 49.69 109 SER A O 1
ATOM 831 N N . ALA A 1 110 ? 31.786 -3.191 21.619 1.00 48.47 110 ALA A N 1
ATOM 832 C CA . ALA A 1 110 ? 31.485 -2.140 22.581 1.00 48.47 110 ALA A CA 1
ATOM 833 C C . ALA A 1 110 ? 32.016 -2.534 23.970 1.00 48.47 110 ALA A C 1
ATOM 835 O O . ALA A 1 110 ? 31.641 -3.564 24.532 1.00 48.47 110 ALA A O 1
ATOM 836 N N . ALA A 1 111 ? 32.911 -1.713 24.520 1.00 42.53 111 ALA A N 1
ATOM 837 C CA . ALA A 1 111 ? 33.530 -1.965 25.810 1.00 42.53 111 ALA A CA 1
ATOM 838 C C . ALA A 1 111 ? 32.485 -1.882 26.936 1.00 42.53 111 ALA A C 1
ATOM 840 O O . ALA A 1 111 ? 31.983 -0.813 27.282 1.00 42.53 111 ALA A O 1
ATOM 841 N N . MET A 1 112 ? 32.198 -3.036 27.530 1.00 41.91 112 MET A N 1
ATOM 842 C CA . MET A 1 112 ? 31.504 -3.184 28.802 1.00 41.91 112 MET A CA 1
ATOM 843 C C . MET A 1 112 ? 32.415 -2.640 29.916 1.00 41.91 112 MET A C 1
ATOM 845 O O . MET A 1 112 ? 33.465 -3.215 30.196 1.00 41.91 112 MET A O 1
ATOM 849 N N . ARG A 1 113 ? 32.049 -1.513 30.543 1.00 36.66 113 ARG A N 1
ATOM 850 C CA . ARG A 1 113 ? 32.744 -0.975 31.727 1.00 36.66 113 ARG A CA 1
ATOM 851 C C . ARG A 1 113 ? 31.974 -1.368 32.987 1.00 36.66 113 ARG A C 1
ATOM 853 O O . ARG A 1 113 ? 30.878 -0.871 33.230 1.00 36.66 113 ARG A O 1
ATOM 860 N N . VAL A 1 114 ? 32.561 -2.267 33.777 1.00 40.41 114 VAL A N 1
ATOM 861 C CA . VAL A 1 114 ? 32.144 -2.576 35.151 1.00 40.41 114 VAL A CA 1
ATOM 862 C C . VAL A 1 114 ? 32.887 -1.650 36.126 1.00 40.41 114 VAL A C 1
ATOM 864 O O . VAL A 1 114 ? 34.073 -1.381 35.958 1.00 40.41 114 VAL A O 1
ATOM 867 N N . LYS A 1 115 ? 32.095 -1.164 37.087 1.00 36.75 115 LYS A N 1
ATOM 868 C CA . LYS A 1 115 ? 32.299 -0.356 38.305 1.00 36.75 115 LYS A CA 1
ATOM 869 C C . LYS A 1 115 ? 33.692 -0.279 38.960 1.00 36.75 115 LYS A C 1
ATOM 871 O O . LYS A 1 115 ? 34.390 -1.282 39.070 1.00 36.75 115 LYS A O 1
ATOM 876 N N . SER A 1 116 ? 33.934 0.878 39.590 1.00 52.03 116 SER A N 1
ATOM 877 C CA . SER A 1 116 ? 34.375 0.976 40.992 1.00 52.03 116 SER A CA 1
ATOM 878 C C . SER A 1 116 ? 33.346 1.776 41.783 1.00 52.03 116 SER A C 1
ATOM 880 O O . SER A 1 116 ? 32.604 2.556 41.143 1.00 52.03 116 SER A O 1
#